Protein AF-A0A183N4E5-F1 (afdb_monomer)

Sequence (88 aa):
MRCLESAEVTYYRGNDLRPSTGIVLKNVEKSMVRILDINELSTHGRHVDQIQFQEPGESVQILVGNSNANEHVLNNTESLSNTMSDTG

Secondary structure (DSSP, 8-state):
----TT-EEEEE-TT-SSEEEEEEEEESSSSEEEEEETTT--EEEEEGGGEEEPPTT----------S--------------------

Organism: NCBI:txid48269

pLDDT: mean 72.7, std 18.78, range [41.66, 93.12]

Solvent-accessible surface area (backbone atoms only — not comparable to full-atom values): 5932 Å² total; per-residue (Å²): 135,88,82,59,72,69,37,54,31,39,30,58,58,84,87,45,89,58,71,42,60,27,34,29,67,39,74,79,49,98,53,33,32,34,29,37,29,72,87,7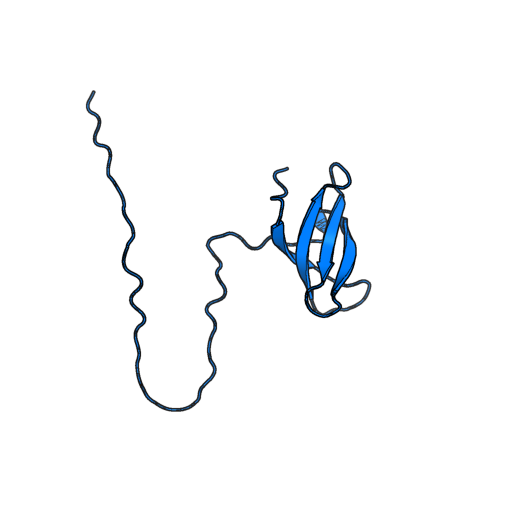6,74,42,78,42,82,44,46,58,90,62,45,46,72,63,56,98,82,66,69,76,76,80,76,76,86,64,96,70,93,75,92,75,87,82,81,77,81,78,86,84,76,78,80,79,82,81,87,135

Foldseek 3Di:
DDPDQFFKKWFDDDPRPDIFIWTFHDDPDPFWTWTQGPVVRDIDIDGNVRMDTDDPVPPPPPPPPDPDDDDDDPDDDDDPPPPPDDDD

Structure (mmCIF, N/CA/C/O backbone):
data_AF-A0A183N4E5-F1
#
_entry.id   AF-A0A183N4E5-F1
#
loop_
_atom_site.group_PDB
_atom_site.id
_atom_site.type_symbol
_atom_site.label_atom_id
_atom_site.label_alt_id
_atom_site.label_comp_id
_atom_site.label_asym_id
_atom_site.label_entity_id
_atom_site.label_seq_id
_atom_site.pdbx_PDB_ins_code
_atom_site.Cartn_x
_atom_site.Cartn_y
_atom_site.Cartn_z
_atom_site.occupancy
_atom_site.B_iso_or_equiv
_atom_site.auth_seq_id
_atom_site.auth_comp_id
_atom_site.auth_asym_id
_atom_site.auth_atom_id
_atom_site.pdbx_PDB_model_num
ATOM 1 N N . MET A 1 1 ? -15.674 -1.841 4.937 1.00 56.56 1 MET A N 1
ATOM 2 C CA . MET A 1 1 ? -14.208 -1.913 5.105 1.00 56.56 1 MET A CA 1
ATOM 3 C C . MET A 1 1 ? -13.761 -0.661 5.832 1.00 56.56 1 MET A C 1
ATOM 5 O O . MET A 1 1 ? -14.167 0.416 5.416 1.00 56.56 1 MET A O 1
ATOM 9 N N . ARG A 1 2 ? -13.018 -0.792 6.936 1.00 58.88 2 ARG A N 1
ATOM 10 C CA . ARG A 1 2 ? -12.474 0.354 7.675 1.00 58.88 2 ARG A CA 1
ATOM 11 C C . ARG A 1 2 ? -11.009 0.512 7.275 1.00 58.88 2 ARG A C 1
ATOM 13 O O . ARG A 1 2 ? -10.149 -0.095 7.895 1.00 58.88 2 ARG A O 1
ATOM 20 N N . CYS A 1 3 ? -10.734 1.249 6.206 1.00 60.78 3 CYS A N 1
ATOM 21 C CA . CYS A 1 3 ? -9.370 1.700 5.949 1.00 60.78 3 CYS A CA 1
ATOM 22 C C . CYS A 1 3 ? -9.179 2.948 6.804 1.00 60.78 3 CYS A C 1
ATOM 24 O O . CYS A 1 3 ? -9.822 3.967 6.561 1.00 60.78 3 CYS A O 1
ATOM 26 N N . LEU A 1 4 ? -8.398 2.815 7.868 1.00 68.69 4 LEU A N 1
ATOM 27 C CA . LEU A 1 4 ? -8.073 3.929 8.744 1.00 68.69 4 LEU A CA 1
ATOM 28 C C . LEU A 1 4 ? -7.207 4.910 7.943 1.00 68.69 4 LEU A C 1
ATOM 30 O O . LEU A 1 4 ? -6.199 4.516 7.353 1.00 68.69 4 LEU A O 1
ATOM 34 N N . GLU A 1 5 ? -7.634 6.169 7.870 1.00 71.94 5 GLU A N 1
ATOM 35 C CA . GLU A 1 5 ? -6.786 7.247 7.369 1.00 71.94 5 GLU A CA 1
ATOM 36 C C . GLU A 1 5 ? -5.563 7.327 8.293 1.00 71.94 5 GLU A C 1
ATOM 38 O O . GLU A 1 5 ? -5.715 7.432 9.507 1.00 71.94 5 GLU A O 1
ATOM 43 N N . SER A 1 6 ? -4.358 7.236 7.728 1.00 83.31 6 SER A N 1
ATOM 44 C CA . SER A 1 6 ? -3.073 7.226 8.447 1.00 83.31 6 SER A CA 1
ATOM 45 C C . SER A 1 6 ? -2.729 5.949 9.236 1.00 83.31 6 SER A C 1
ATOM 47 O O . SER A 1 6 ? -2.159 6.036 10.319 1.00 83.31 6 SER A O 1
ATOM 49 N N . ALA A 1 7 ? -3.020 4.756 8.702 1.00 87.12 7 ALA A N 1
ATOM 50 C CA . ALA A 1 7 ? -2.501 3.493 9.252 1.00 87.12 7 ALA A CA 1
ATOM 51 C C . ALA A 1 7 ? -1.199 3.037 8.577 1.00 87.12 7 ALA A C 1
ATOM 53 O O . ALA A 1 7 ? -1.060 3.152 7.356 1.00 87.12 7 ALA A O 1
ATOM 54 N N . GLU A 1 8 ? -0.279 2.469 9.359 1.00 90.75 8 GLU A N 1
ATOM 55 C CA . GLU A 1 8 ? 0.889 1.762 8.832 1.00 90.75 8 GLU A CA 1
ATOM 56 C C . GLU A 1 8 ? 0.465 0.426 8.207 1.00 90.75 8 GLU A C 1
ATOM 58 O O . GLU A 1 8 ? -0.389 -0.305 8.722 1.00 90.75 8 GLU A O 1
ATOM 63 N N . VAL A 1 9 ? 1.043 0.129 7.049 1.00 90.50 9 VAL A N 1
ATOM 64 C CA . VAL A 1 9 ? 0.752 -1.060 6.256 1.00 90.50 9 VAL A CA 1
ATOM 65 C C . VAL A 1 9 ? 2.030 -1.660 5.706 1.00 90.50 9 VAL A C 1
ATOM 67 O O . VAL A 1 9 ? 2.988 -0.952 5.391 1.00 90.50 9 VAL A O 1
ATOM 70 N N . THR A 1 10 ? 2.011 -2.970 5.509 1.00 92.56 10 THR A N 1
ATOM 71 C CA . THR A 1 10 ? 3.019 -3.679 4.725 1.00 92.56 10 THR A CA 1
ATOM 72 C C . THR A 1 10 ? 2.426 -4.112 3.388 1.00 92.56 10 THR A C 1
ATOM 74 O O . THR A 1 10 ? 1.246 -4.454 3.284 1.00 92.56 10 THR A O 1
ATOM 77 N N . TYR A 1 11 ? 3.222 -4.037 2.324 1.00 91.44 11 TYR A N 1
ATOM 78 C CA . TYR A 1 11 ? 2.781 -4.379 0.972 1.00 91.44 11 TYR A CA 1
ATOM 79 C C . TYR A 1 11 ? 3.957 -4.803 0.093 1.00 91.44 11 TYR A C 1
ATOM 81 O O . TYR A 1 11 ? 5.097 -4.425 0.346 1.00 91.44 11 TYR A O 1
ATOM 89 N N . TYR A 1 12 ? 3.691 -5.554 -0.975 1.00 89.50 12 TYR A N 1
ATOM 90 C CA . TYR A 1 12 ? 4.719 -5.884 -1.964 1.00 89.50 12 TYR A CA 1
ATOM 91 C C . TYR A 1 12 ? 4.807 -4.810 -3.053 1.00 89.50 12 TYR A C 1
ATOM 93 O O . TYR A 1 12 ? 3.805 -4.346 -3.620 1.00 89.50 12 TYR A O 1
ATOM 101 N N . ARG A 1 13 ? 6.035 -4.384 -3.352 1.00 85.19 13 ARG A N 1
ATOM 102 C CA . ARG A 1 13 ? 6.316 -3.354 -4.350 1.00 85.19 13 ARG A CA 1
ATOM 103 C C . ARG A 1 13 ? 6.515 -3.997 -5.720 1.00 85.19 13 ARG A C 1
ATOM 105 O O . ARG A 1 13 ? 7.595 -4.457 -6.056 1.00 85.19 13 ARG A O 1
ATOM 112 N N . GLY A 1 14 ? 5.463 -4.015 -6.538 1.00 82.69 14 GLY A N 1
ATOM 113 C CA . GLY A 1 14 ? 5.548 -4.599 -7.880 1.00 82.69 14 GLY A CA 1
ATOM 114 C C . GLY A 1 14 ? 5.948 -6.075 -7.811 1.00 82.69 14 GLY A C 1
ATOM 115 O O . GLY A 1 14 ? 5.230 -6.865 -7.209 1.00 82.69 14 GLY A O 1
ATOM 116 N N . ASN A 1 15 ? 7.097 -6.419 -8.398 1.00 86.44 15 ASN A N 1
ATOM 117 C CA . ASN A 1 15 ? 7.645 -7.780 -8.386 1.00 86.44 15 ASN A CA 1
ATOM 118 C C . ASN A 1 15 ? 8.663 -8.017 -7.254 1.00 86.44 15 ASN A C 1
ATOM 120 O O . ASN A 1 15 ? 9.289 -9.077 -7.209 1.00 86.44 15 ASN A O 1
ATOM 124 N N . ASP A 1 16 ? 8.868 -7.042 -6.366 1.00 84.62 16 ASP A N 1
ATOM 125 C CA . ASP A 1 16 ? 9.784 -7.180 -5.241 1.00 84.62 16 ASP A CA 1
ATOM 126 C C . ASP A 1 16 ? 9.232 -8.235 -4.271 1.00 84.62 16 ASP A C 1
ATOM 128 O O . ASP A 1 16 ? 8.122 -8.112 -3.758 1.00 84.62 16 ASP A O 1
ATOM 132 N N . LEU A 1 17 ? 10.024 -9.275 -3.990 1.00 86.81 17 LEU A N 1
ATOM 133 C CA . LEU A 1 17 ? 9.676 -10.324 -3.017 1.00 86.81 17 LEU A CA 1
ATOM 134 C C . LEU A 1 17 ? 9.813 -9.861 -1.563 1.00 86.81 17 LEU A C 1
ATOM 136 O O . LEU A 1 17 ? 9.469 -10.594 -0.640 1.00 86.81 17 LEU A O 1
ATOM 140 N N . ARG A 1 18 ? 10.378 -8.674 -1.342 1.00 89.50 18 ARG A N 1
ATOM 141 C CA . ARG A 1 18 ? 10.521 -8.084 -0.014 1.00 89.50 18 ARG A CA 1
ATOM 142 C C . ARG A 1 18 ? 9.330 -7.159 0.235 1.00 89.50 18 ARG A C 1
ATOM 144 O O . ARG A 1 18 ? 9.105 -6.272 -0.588 1.00 89.50 18 ARG A O 1
ATOM 151 N N . PRO A 1 19 ? 8.587 -7.331 1.340 1.00 89.06 19 PRO A N 1
ATOM 152 C CA . PRO A 1 19 ? 7.544 -6.385 1.697 1.00 89.06 19 PRO A CA 1
ATOM 153 C C . PRO A 1 19 ? 8.165 -5.035 2.080 1.00 89.06 19 PRO A C 1
ATOM 155 O O . PRO A 1 19 ? 9.204 -4.977 2.743 1.00 89.06 19 PRO A O 1
ATOM 158 N N . SER A 1 20 ? 7.507 -3.960 1.661 1.00 91.00 20 SER A N 1
ATOM 159 C CA . SER A 1 20 ? 7.792 -2.577 2.035 1.00 91.00 20 SER A CA 1
ATOM 160 C C . SER A 1 20 ? 6.780 -2.091 3.065 1.00 91.00 20 SER A C 1
ATOM 162 O O . SER A 1 20 ? 5.624 -2.518 3.064 1.00 91.00 20 SER A O 1
ATOM 164 N N . THR A 1 21 ? 7.207 -1.152 3.904 1.00 91.88 21 THR A N 1
ATOM 165 C CA . THR A 1 21 ? 6.339 -0.439 4.843 1.00 91.88 21 THR A CA 1
ATOM 166 C C . THR A 1 21 ? 5.859 0.869 4.224 1.00 91.88 21 THR A C 1
ATOM 168 O O . THR A 1 21 ? 6.632 1.598 3.596 1.00 91.88 21 THR A O 1
ATOM 171 N N . GLY A 1 22 ? 4.587 1.189 4.421 1.00 92.50 22 GLY A N 1
ATOM 172 C CA . GLY A 1 22 ? 4.015 2.461 4.015 1.00 92.50 22 GLY A CA 1
ATOM 173 C C . GLY A 1 22 ? 2.902 2.930 4.940 1.00 92.50 22 GLY A C 1
ATOM 174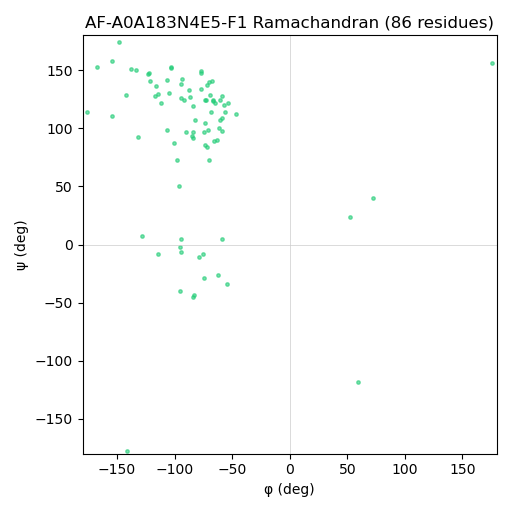 O O . GLY A 1 22 ? 2.485 2.218 5.845 1.00 92.50 22 GLY A O 1
ATOM 175 N N . ILE A 1 23 ? 2.410 4.140 4.693 1.00 92.62 23 ILE A N 1
ATOM 176 C CA . ILE A 1 23 ? 1.315 4.753 5.451 1.00 92.62 23 ILE A CA 1
ATOM 177 C C . ILE A 1 23 ? 0.142 4.988 4.510 1.00 92.62 23 ILE A C 1
ATOM 179 O O . ILE A 1 23 ? 0.291 5.614 3.459 1.00 92.62 23 ILE A O 1
ATOM 183 N N . VAL A 1 24 ? -1.043 4.510 4.879 1.00 91.69 24 VAL A N 1
ATOM 184 C CA . VAL A 1 24 ? -2.274 4.780 4.133 1.00 91.69 24 VAL A CA 1
ATOM 185 C C . VAL A 1 24 ? -2.627 6.253 4.273 1.00 91.69 24 VAL A C 1
ATOM 187 O O . VAL A 1 24 ? -2.982 6.714 5.348 1.00 91.69 24 VAL A O 1
ATOM 190 N N . LEU A 1 25 ? -2.574 6.995 3.170 1.00 89.75 25 LEU A N 1
ATOM 191 C CA . LEU A 1 25 ? -2.930 8.412 3.148 1.00 89.75 25 LEU A CA 1
ATOM 192 C C . LEU A 1 25 ? -4.430 8.625 2.992 1.00 89.75 25 LEU A C 1
ATOM 194 O O . LEU A 1 25 ? -4.998 9.496 3.629 1.00 89.75 25 LEU A O 1
ATOM 198 N N . LYS A 1 26 ? -5.063 7.886 2.076 1.00 88.00 26 LYS A N 1
ATOM 199 C CA . LYS A 1 26 ? -6.503 7.991 1.818 1.00 88.00 26 LYS A CA 1
ATOM 200 C C . LYS A 1 26 ? -7.020 6.849 0.967 1.00 88.00 26 LYS A C 1
ATOM 202 O O . LYS A 1 26 ? -6.323 6.341 0.081 1.00 88.00 26 LYS A O 1
ATOM 207 N N . ASN A 1 27 ? -8.298 6.555 1.145 1.00 88.00 27 ASN A N 1
ATOM 208 C CA . ASN A 1 27 ? -9.077 5.752 0.217 1.00 88.00 27 ASN A CA 1
ATOM 209 C C . ASN A 1 27 ? -9.285 6.526 -1.086 1.00 88.00 27 ASN A C 1
ATOM 211 O O . ASN A 1 27 ? -9.667 7.696 -1.085 1.00 88.00 27 ASN A O 1
ATOM 215 N N . VAL A 1 28 ? -8.971 5.891 -2.212 1.00 82.06 28 VAL A N 1
ATOM 216 C CA . VAL A 1 28 ? -9.248 6.447 -3.546 1.00 82.06 28 VAL A CA 1
ATOM 217 C C . VAL A 1 28 ? -10.568 5.908 -4.067 1.00 82.06 28 VAL A C 1
ATOM 219 O O . VAL A 1 28 ? -11.356 6.656 -4.632 1.00 82.06 28 VAL A O 1
ATOM 222 N N . GLU A 1 29 ? -10.814 4.624 -3.818 1.00 81.06 29 GLU A N 1
ATOM 223 C CA . GLU A 1 29 ? -12.025 3.906 -4.198 1.00 81.06 29 GLU A CA 1
ATOM 224 C C . GLU A 1 29 ? -12.417 2.935 -3.077 1.00 81.06 29 GLU A C 1
ATOM 226 O O . GLU A 1 29 ? -11.743 2.849 -2.047 1.00 81.06 29 GLU A O 1
ATOM 231 N N . LYS A 1 30 ? -13.492 2.162 -3.280 1.00 80.06 30 LYS A N 1
ATOM 232 C CA . LYS A 1 30 ? -13.942 1.140 -2.318 1.00 80.06 30 LYS A CA 1
ATOM 233 C C . LYS A 1 30 ? -12.844 0.138 -1.957 1.00 80.06 30 LYS A C 1
ATOM 235 O O . LYS A 1 30 ? -12.808 -0.311 -0.816 1.00 80.06 30 LYS A O 1
ATOM 240 N N . SER A 1 31 ? -11.968 -0.175 -2.910 1.00 86.38 31 SER A N 1
ATOM 241 C CA . SER A 1 31 ? -10.934 -1.198 -2.749 1.00 86.38 31 SER A CA 1
ATOM 242 C C . SER A 1 31 ? -9.530 -0.710 -3.094 1.00 86.38 31 SER A C 1
ATOM 244 O O . SER A 1 31 ? -8.610 -1.516 -3.106 1.00 86.38 31 SER A O 1
ATOM 246 N N . MET A 1 32 ? -9.342 0.588 -3.357 1.00 91.38 32 MET A N 1
ATOM 247 C CA . MET A 1 32 ? -8.023 1.169 -3.618 1.00 91.38 32 MET A CA 1
ATOM 248 C C . MET A 1 32 ? -7.635 2.175 -2.547 1.00 91.38 32 MET A C 1
ATOM 250 O O . MET A 1 32 ? -8.412 3.067 -2.191 1.00 91.38 32 MET A O 1
ATOM 254 N N . VAL A 1 33 ? -6.384 2.091 -2.113 1.00 91.44 33 VAL A N 1
ATOM 255 C CA . VAL A 1 33 ? -5.770 3.031 -1.178 1.00 91.44 33 VAL A CA 1
ATOM 256 C C . VAL A 1 33 ? -4.522 3.659 -1.786 1.00 91.44 33 VAL A C 1
ATOM 258 O O . VAL A 1 33 ? -3.818 3.038 -2.584 1.00 91.44 33 VAL A O 1
ATOM 261 N N . ARG A 1 34 ? -4.259 4.914 -1.413 1.00 92.75 34 ARG A N 1
ATOM 262 C CA . ARG A 1 34 ? -2.966 5.566 -1.645 1.00 92.75 34 ARG A CA 1
ATOM 263 C C . ARG A 1 34 ? -2.084 5.350 -0.433 1.00 92.75 34 ARG A C 1
ATOM 265 O O . ARG A 1 34 ? -2.479 5.716 0.670 1.00 92.75 34 ARG A O 1
ATOM 272 N N . ILE A 1 35 ? -0.909 4.795 -0.672 1.00 92.81 35 ILE A N 1
ATOM 273 C CA . ILE A 1 35 ? 0.094 4.485 0.338 1.00 92.81 35 ILE A CA 1
ATOM 274 C C . ILE A 1 35 ? 1.305 5.364 0.076 1.00 92.81 35 ILE A C 1
ATOM 276 O O . ILE A 1 35 ? 1.791 5.407 -1.052 1.00 92.81 35 ILE A O 1
ATOM 280 N N . LEU A 1 36 ? 1.781 6.052 1.105 1.00 93.12 36 LEU A N 1
ATOM 281 C CA . LEU A 1 36 ? 3.080 6.705 1.106 1.00 93.12 36 LEU A CA 1
ATOM 282 C C . LEU A 1 36 ? 4.143 5.678 1.492 1.00 93.12 36 LEU A C 1
ATOM 284 O O . LEU A 1 36 ? 4.082 5.124 2.586 1.00 93.12 36 LEU A O 1
ATOM 288 N N . ASP A 1 37 ? 5.097 5.423 0.608 1.00 90.94 37 ASP A N 1
ATOM 289 C CA . ASP A 1 37 ? 6.291 4.652 0.931 1.00 90.94 37 ASP A CA 1
ATOM 290 C C . ASP A 1 37 ? 7.226 5.508 1.790 1.00 90.94 37 ASP A C 1
ATOM 292 O O . ASP A 1 37 ? 7.590 6.619 1.401 1.00 90.94 37 ASP A O 1
ATOM 296 N N . ILE A 1 38 ? 7.594 5.012 2.970 1.00 87.69 38 ILE A N 1
ATOM 297 C CA . ILE A 1 38 ? 8.407 5.774 3.929 1.00 87.69 38 ILE A CA 1
ATOM 298 C C . ILE A 1 38 ? 9.87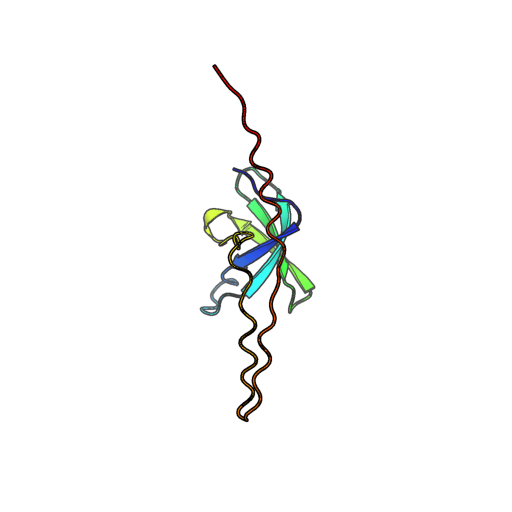1 5.853 3.471 1.00 87.69 38 ILE A C 1
ATOM 300 O O . ILE A 1 38 ? 10.557 6.827 3.771 1.00 87.69 38 ILE A O 1
ATOM 304 N N . ASN A 1 39 ? 10.352 4.857 2.724 1.00 86.81 39 ASN A N 1
ATOM 305 C CA . ASN A 1 39 ? 11.748 4.795 2.296 1.00 86.81 39 ASN A CA 1
ATOM 306 C C . ASN A 1 39 ? 11.983 5.641 1.044 1.00 86.81 39 ASN A C 1
ATOM 308 O O . ASN A 1 39 ? 12.979 6.353 0.948 1.00 86.81 39 ASN A O 1
ATOM 312 N N . GLU A 1 40 ? 11.068 5.557 0.078 1.00 87.19 40 GLU A N 1
ATOM 313 C CA . GLU A 1 40 ? 11.188 6.256 -1.206 1.00 87.19 40 GLU A CA 1
ATOM 314 C C . GLU A 1 40 ? 10.463 7.610 -1.227 1.00 87.19 40 GLU A C 1
ATOM 316 O O . GLU A 1 40 ? 10.565 8.341 -2.213 1.00 87.19 40 GLU A O 1
ATOM 321 N N . LEU A 1 41 ? 9.714 7.948 -0.167 1.00 88.81 41 LEU A N 1
ATOM 322 C CA . LEU A 1 41 ? 8.835 9.126 -0.091 1.00 88.81 41 LEU A CA 1
ATOM 323 C C . LEU A 1 41 ? 7.852 9.235 -1.278 1.00 88.81 41 LEU A C 1
ATOM 325 O O . LEU A 1 41 ? 7.362 10.314 -1.619 1.00 88.81 41 LEU A O 1
ATOM 329 N N . SER A 1 42 ? 7.554 8.111 -1.927 1.00 89.75 42 SER A N 1
ATOM 330 C CA . SER A 1 42 ? 6.728 8.029 -3.128 1.00 89.75 42 SER A CA 1
ATOM 331 C C . SER A 1 42 ? 5.326 7.527 -2.788 1.00 89.75 42 SER A C 1
ATOM 333 O O . SER A 1 42 ? 5.109 6.833 -1.799 1.00 89.75 42 SER A O 1
ATOM 335 N N . THR A 1 43 ? 4.325 7.907 -3.586 1.00 92.00 43 THR A N 1
ATOM 336 C CA . THR A 1 43 ? 2.937 7.475 -3.360 1.00 92.00 43 THR A CA 1
ATOM 337 C C . THR A 1 43 ? 2.531 6.400 -4.357 1.00 92.00 43 THR A C 1
ATOM 339 O O . THR A 1 43 ? 2.647 6.588 -5.567 1.00 92.00 43 THR A O 1
ATOM 342 N N . HIS A 1 44 ? 1.962 5.310 -3.853 1.00 90.19 44 HIS A N 1
ATOM 343 C CA . HIS A 1 44 ? 1.517 4.167 -4.638 1.00 90.19 44 HIS A C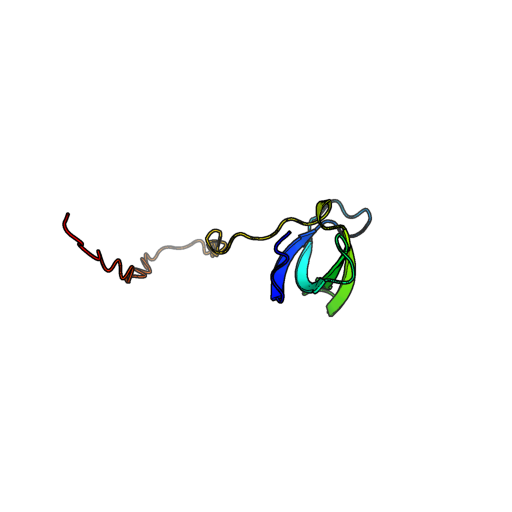A 1
ATOM 344 C C . HIS A 1 44 ? 0.025 3.900 -4.450 1.00 90.19 44 HIS A C 1
ATOM 346 O O . HIS A 1 44 ? -0.504 3.983 -3.345 1.00 90.19 44 HIS A O 1
ATOM 352 N N . GLY A 1 45 ? -0.659 3.535 -5.535 1.00 90.50 45 GLY A N 1
ATOM 353 C CA . GLY A 1 45 ? -1.999 2.955 -5.467 1.00 90.50 45 GLY A CA 1
ATOM 354 C C . GLY A 1 45 ? -1.910 1.443 -5.274 1.00 90.50 45 GLY A C 1
ATOM 355 O O . GLY A 1 45 ? -1.228 0.774 -6.055 1.00 90.50 45 GLY A O 1
ATOM 356 N N . ARG A 1 46 ? -2.584 0.900 -4.259 1.00 90.88 46 ARG A N 1
ATOM 357 C CA . ARG A 1 46 ? -2.687 -0.551 -4.035 1.00 90.88 46 ARG A CA 1
ATOM 358 C C . ARG A 1 46 ? -4.117 -0.958 -3.743 1.00 90.88 46 ARG A C 1
ATOM 360 O O . ARG A 1 46 ? -4.899 -0.166 -3.211 1.00 90.88 46 ARG A O 1
ATOM 367 N N . HIS A 1 47 ? -4.444 -2.186 -4.126 1.00 91.50 47 HIS A N 1
ATOM 368 C CA . HIS A 1 47 ? -5.723 -2.771 -3.768 1.00 91.50 47 HIS A CA 1
ATOM 369 C C . HIS A 1 47 ? -5.685 -3.229 -2.302 1.00 91.50 47 HIS A C 1
ATOM 371 O O . HIS A 1 47 ? -4.631 -3.603 -1.791 1.00 91.50 47 HIS A O 1
ATOM 377 N N . VAL A 1 48 ? -6.820 -3.158 -1.609 1.00 89.06 48 VAL A N 1
ATOM 378 C CA . VAL A 1 48 ? -6.912 -3.449 -0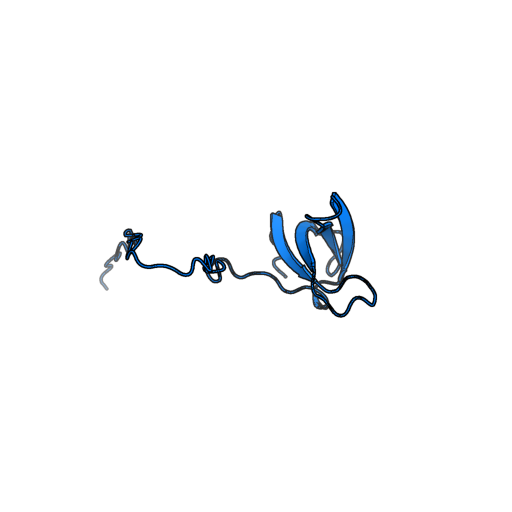.166 1.00 89.06 48 VAL A CA 1
ATOM 379 C C . VAL A 1 48 ? -6.537 -4.901 0.162 1.00 89.06 48 VAL A C 1
ATOM 381 O O . VAL A 1 48 ? -6.054 -5.163 1.254 1.00 89.06 48 VAL A O 1
ATOM 384 N N . ASP A 1 49 ? -6.704 -5.834 -0.777 1.00 89.94 49 ASP A N 1
ATOM 385 C CA . ASP A 1 49 ? -6.295 -7.242 -0.619 1.00 89.94 49 ASP A CA 1
ATOM 386 C C . ASP A 1 49 ? -4.785 -7.489 -0.820 1.00 89.94 49 ASP A C 1
ATOM 388 O O . ASP A 1 49 ? -4.299 -8.571 -0.507 1.00 89.94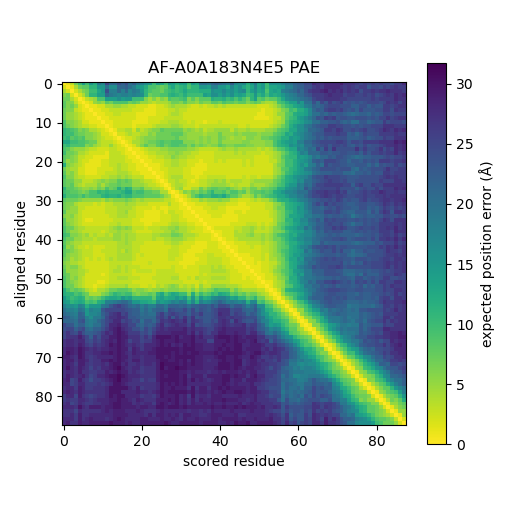 49 ASP A O 1
ATOM 392 N N . GLN A 1 50 ? -4.039 -6.502 -1.328 1.00 90.56 50 GLN A N 1
ATOM 393 C CA . GLN A 1 50 ? -2.589 -6.579 -1.554 1.00 90.56 50 GLN A CA 1
ATOM 394 C C . GLN A 1 50 ? -1.781 -5.998 -0.393 1.00 90.56 50 GLN A C 1
ATOM 396 O O . GLN A 1 50 ? -0.549 -5.974 -0.453 1.00 90.56 50 GLN A O 1
ATOM 401 N N . ILE A 1 51 ? -2.460 -5.473 0.625 1.00 90.00 51 ILE A N 1
ATOM 402 C CA . ILE A 1 51 ? -1.836 -4.822 1.769 1.00 90.00 51 ILE A CA 1
ATOM 403 C C . ILE A 1 51 ? -2.258 -5.499 3.061 1.00 90.00 51 ILE A C 1
ATOM 405 O O . ILE A 1 51 ? -3.388 -5.961 3.206 1.00 90.00 51 ILE A O 1
ATOM 409 N N . GLN A 1 52 ? -1.344 -5.511 4.018 1.00 90.31 52 GLN A N 1
ATOM 410 C CA . GLN A 1 52 ? -1.605 -5.976 5.364 1.00 90.31 52 GLN A CA 1
ATOM 411 C C . GLN A 1 52 ? -1.549 -4.778 6.306 1.00 90.31 52 GLN A C 1
ATOM 413 O O . GLN A 1 52 ? -0.555 -4.053 6.362 1.00 90.31 52 GLN A O 1
ATOM 418 N N . PHE A 1 53 ? -2.652 -4.542 7.011 1.00 86.50 53 PHE A N 1
ATOM 419 C CA . PHE A 1 53 ? -2.723 -3.515 8.042 1.00 86.50 53 PHE A CA 1
ATOM 420 C C . PHE A 1 53 ? -2.031 -4.020 9.296 1.00 86.50 53 PHE A C 1
ATOM 422 O O . PHE A 1 53 ? -2.278 -5.150 9.714 1.00 86.50 53 PHE A O 1
ATOM 429 N N . GLN A 1 54 ? -1.196 -3.177 9.895 1.00 81.06 54 GLN A N 1
ATOM 430 C CA . GLN A 1 54 ? -0.701 -3.450 11.234 1.00 81.06 54 GLN A CA 1
ATOM 431 C C . GLN A 1 54 ? -1.840 -3.219 12.226 1.00 81.06 54 GLN A C 1
ATOM 433 O O . GLN A 1 54 ? -2.461 -2.150 12.239 1.00 81.06 54 GLN A O 1
ATOM 438 N N . GLU A 1 55 ? -2.158 -4.230 13.033 1.00 71.44 55 GLU A N 1
ATOM 439 C CA . GLU A 1 55 ? -3.133 -4.045 14.098 1.00 71.44 55 GLU A CA 1
ATOM 440 C C . GLU A 1 55 ? -2.529 -3.147 15.191 1.00 71.44 55 GLU A C 1
ATOM 442 O O . GLU A 1 55 ? -1.370 -3.343 15.561 1.00 71.44 55 GLU A O 1
ATOM 447 N N . PRO A 1 56 ? -3.294 -2.207 15.780 1.00 63.00 56 PRO A N 1
ATOM 448 C CA . PRO A 1 56 ? -2.818 -1.325 16.854 1.00 63.00 56 PRO A CA 1
ATOM 449 C C . PRO A 1 56 ? -2.313 -2.014 18.143 1.00 63.00 56 PRO A C 1
ATOM 451 O O . PRO A 1 56 ? -2.010 -1.321 19.110 1.00 63.00 56 PRO A O 1
ATOM 454 N N . GLY A 1 57 ? -2.233 -3.347 18.193 1.00 57.84 57 GLY A N 1
ATOM 455 C CA . GLY A 1 57 ? -1.645 -4.129 19.288 1.00 57.84 57 GLY A CA 1
ATOM 456 C C . GLY A 1 57 ? -0.378 -4.906 18.906 1.00 57.84 57 GLY A C 1
ATOM 457 O O . GLY A 1 57 ? 0.296 -5.428 19.789 1.00 57.84 57 GLY A O 1
ATOM 458 N N . GLU A 1 58 ? -0.018 -4.953 17.621 1.00 53.59 58 GLU A N 1
ATOM 459 C CA . GLU A 1 58 ? 1.246 -5.510 17.126 1.00 53.5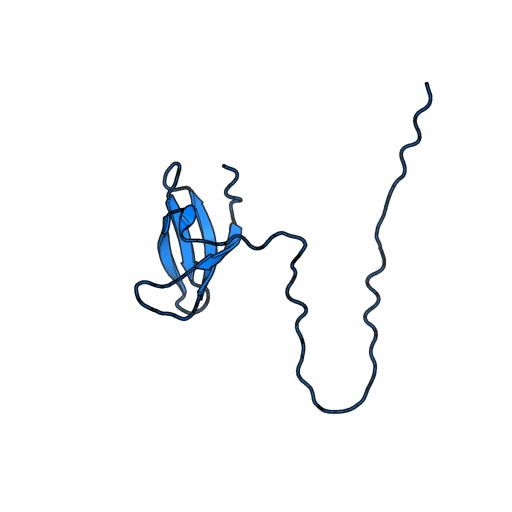9 58 GLU A CA 1
ATOM 460 C C . GLU A 1 58 ? 2.257 -4.376 16.933 1.00 53.59 58 GLU A C 1
ATOM 462 O O . GLU A 1 58 ? 2.876 -4.219 15.883 1.00 53.59 58 GLU A O 1
ATOM 467 N N . SER A 1 59 ? 2.432 -3.538 17.957 1.00 52.88 59 SER A N 1
ATOM 468 C CA . SER A 1 59 ? 3.617 -2.690 18.015 1.00 52.88 59 SER A CA 1
ATOM 469 C C . SER A 1 59 ? 4.825 -3.618 17.944 1.00 52.88 59 SER A C 1
ATOM 471 O O . SER A 1 59 ? 5.028 -4.433 18.851 1.00 52.88 59 SER A O 1
ATOM 473 N N . VAL A 1 60 ? 5.587 -3.524 16.853 1.00 50.44 60 VAL A N 1
ATOM 474 C CA . VAL A 1 60 ? 6.865 -4.212 16.681 1.00 50.44 60 VAL A CA 1
ATOM 475 C C . VAL A 1 60 ? 7.652 -3.981 17.961 1.00 50.44 60 VAL A C 1
ATOM 477 O O . VAL A 1 60 ? 8.028 -2.849 18.270 1.00 50.44 60 VAL A O 1
ATOM 480 N N . GLN A 1 61 ? 7.871 -5.043 18.739 1.00 45.81 61 GLN A N 1
ATOM 481 C CA . GLN A 1 61 ? 8.883 -4.987 19.777 1.00 45.81 61 GLN A CA 1
ATOM 482 C C . GLN A 1 61 ? 10.169 -4.671 19.031 1.00 45.81 61 GLN A C 1
ATOM 484 O O . GLN A 1 61 ? 10.652 -5.491 18.248 1.00 45.81 61 GLN A O 1
ATOM 489 N N . ILE A 1 62 ? 10.670 -3.449 19.193 1.00 47.62 62 ILE A N 1
ATOM 490 C CA . ILE A 1 62 ? 11.967 -3.054 18.670 1.00 47.62 62 ILE A CA 1
ATOM 491 C C . ILE A 1 62 ? 12.965 -3.942 19.416 1.00 47.62 62 ILE A C 1
ATOM 493 O O . ILE A 1 62 ? 13.404 -3.608 20.514 1.00 47.62 62 ILE A O 1
ATOM 497 N N . LEU A 1 63 ? 13.268 -5.122 18.868 1.00 50.06 63 LEU A N 1
ATOM 498 C CA . LEU A 1 63 ? 14.323 -5.980 19.376 1.00 50.06 63 LEU A CA 1
ATOM 499 C C . LEU A 1 63 ? 15.628 -5.292 18.992 1.00 50.06 63 LEU A C 1
ATOM 501 O O . LEU A 1 63 ? 16.215 -5.552 17.942 1.00 50.06 63 LEU A O 1
ATOM 505 N N . VAL A 1 64 ? 16.035 -4.345 19.832 1.00 45.56 64 VAL A N 1
ATOM 506 C CA . VAL A 1 64 ? 17.363 -3.749 19.811 1.00 45.56 64 VAL A CA 1
ATOM 507 C C . VAL A 1 64 ? 18.346 -4.897 20.024 1.00 45.56 64 VAL A C 1
ATOM 509 O O . VAL A 1 64 ? 18.552 -5.374 21.138 1.00 45.56 64 VAL A O 1
ATOM 512 N N . GLY A 1 65 ? 18.898 -5.399 18.921 1.00 44.59 65 GLY A N 1
ATOM 513 C CA . GLY A 1 65 ? 19.957 -6.395 18.906 1.00 44.59 65 GLY A CA 1
ATOM 514 C C . GLY A 1 65 ? 21.259 -5.779 19.397 1.00 44.59 65 GLY A C 1
ATOM 515 O O . GLY A 1 65 ? 22.171 -5.555 18.609 1.00 44.59 65 GLY A O 1
ATOM 516 N N . ASN A 1 66 ? 21.351 -5.522 20.699 1.00 41.66 66 ASN A N 1
ATOM 517 C CA . ASN A 1 66 ? 22.592 -5.124 21.336 1.00 41.66 66 ASN A CA 1
ATOM 518 C C . ASN A 1 66 ? 23.101 -6.316 22.142 1.00 41.66 66 ASN A C 1
ATOM 520 O O . ASN A 1 66 ? 22.670 -6.582 23.260 1.00 41.66 66 ASN A O 1
ATOM 524 N N . SER A 1 67 ? 24.042 -7.052 21.551 1.00 51.28 67 SER A N 1
ATOM 525 C CA . SER A 1 67 ? 24.897 -7.974 22.291 1.00 51.28 67 SER A CA 1
ATOM 526 C C . SER A 1 67 ? 25.791 -7.171 23.242 1.00 51.28 67 SER A C 1
ATOM 528 O O . SER A 1 67 ? 26.887 -6.767 22.860 1.00 51.28 67 SER A O 1
ATOM 530 N N . ASN A 1 68 ? 25.323 -6.907 24.459 1.00 49.28 68 ASN A N 1
ATOM 531 C CA . ASN A 1 68 ? 26.032 -7.134 25.724 1.00 49.28 68 ASN A CA 1
ATOM 532 C C . ASN A 1 68 ? 25.199 -6.604 26.906 1.00 49.28 68 ASN A C 1
ATOM 534 O O . ASN A 1 68 ? 24.288 -5.804 26.741 1.00 49.28 68 ASN A O 1
ATOM 538 N N . ALA A 1 69 ? 25.481 -7.177 28.070 1.00 51.88 69 ALA A N 1
ATOM 539 C CA . ALA A 1 69 ? 24.635 -7.271 29.248 1.00 51.88 69 ALA A CA 1
ATOM 540 C C . ALA A 1 69 ? 24.287 -5.948 29.939 1.00 51.88 69 ALA A C 1
ATOM 542 O O . ALA A 1 69 ? 25.172 -5.299 30.492 1.00 51.88 69 ALA A O 1
ATOM 543 N N . ASN A 1 70 ? 22.987 -5.662 30.049 1.00 49.09 70 ASN A N 1
ATOM 544 C CA . ASN A 1 70 ? 22.375 -4.939 31.166 1.00 49.09 70 ASN A CA 1
ATOM 545 C C . ASN A 1 70 ? 20.850 -4.890 30.991 1.00 49.09 70 ASN A C 1
ATOM 547 O O . ASN A 1 70 ? 20.306 -4.301 30.062 1.00 49.09 70 ASN A O 1
ATOM 551 N N . GLU A 1 71 ? 20.165 -5.560 31.907 1.00 52.78 71 GLU A N 1
ATOM 552 C CA . GLU A 1 71 ? 18.718 -5.566 32.062 1.00 52.78 71 GLU A CA 1
ATOM 553 C C . GLU A 1 71 ? 18.159 -4.147 32.263 1.00 52.78 71 GLU A C 1
ATOM 555 O O .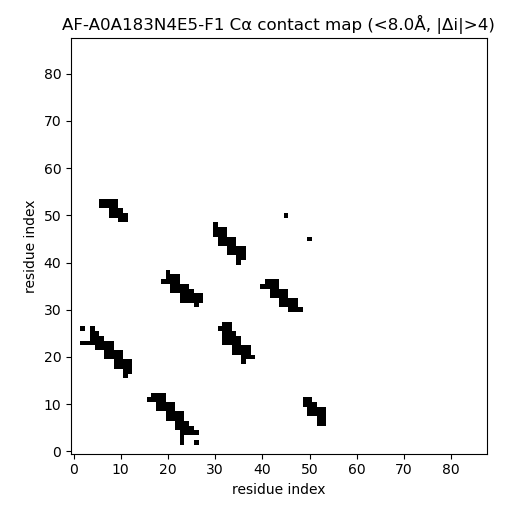 GLU A 1 71 ? 18.473 -3.465 33.236 1.00 52.78 71 GLU A O 1
ATOM 560 N N . HIS A 1 72 ? 17.282 -3.697 31.368 1.00 51.50 72 HIS A N 1
ATOM 561 C CA . HIS A 1 72 ? 16.345 -2.631 31.702 1.00 51.50 72 HIS A CA 1
ATOM 562 C C . HIS A 1 72 ? 14.948 -3.047 31.262 1.00 51.50 72 HIS A C 1
ATOM 564 O O . HIS A 1 72 ? 14.535 -2.869 30.117 1.00 51.50 72 HIS A O 1
ATOM 570 N N . VAL A 1 73 ? 14.237 -3.650 32.211 1.00 53.69 73 VAL A N 1
ATOM 571 C CA . VAL A 1 73 ? 12.809 -3.936 32.132 1.00 53.69 73 VAL A CA 1
ATOM 572 C C . VAL A 1 73 ? 12.083 -2.596 31.991 1.00 53.69 73 VAL A C 1
ATOM 574 O O . VAL A 1 73 ? 12.034 -1.807 32.934 1.00 53.69 73 VAL A O 1
ATOM 577 N N . LEU A 1 74 ? 11.561 -2.296 30.801 1.00 53.59 74 LEU A N 1
ATOM 578 C CA . LEU A 1 74 ? 10.704 -1.131 30.618 1.00 53.59 74 LEU A CA 1
ATOM 579 C C . LEU A 1 74 ? 9.274 -1.531 30.993 1.00 53.59 74 LEU A C 1
ATOM 581 O O . LEU A 1 74 ? 8.529 -2.078 30.187 1.00 53.59 74 LEU A O 1
ATOM 585 N N . ASN A 1 75 ? 8.923 -1.292 32.254 1.00 46.84 75 ASN A N 1
ATOM 586 C 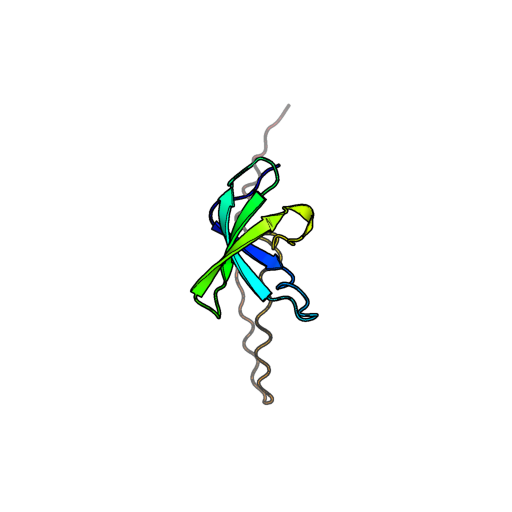CA . ASN A 1 75 ? 7.567 -1.456 32.763 1.00 46.84 75 ASN A CA 1
ATOM 587 C C . ASN A 1 75 ? 6.710 -0.299 32.235 1.00 46.84 75 ASN A C 1
ATOM 589 O O . ASN A 1 75 ? 6.810 0.820 32.734 1.00 46.84 75 ASN A O 1
ATOM 593 N N . ASN A 1 76 ? 5.853 -0.548 31.254 1.00 50.16 76 ASN A N 1
ATOM 594 C CA . ASN A 1 76 ? 4.742 0.334 30.915 1.00 50.16 76 ASN A CA 1
ATOM 595 C C . ASN A 1 76 ? 3.447 -0.188 31.559 1.00 50.16 76 ASN A C 1
ATOM 597 O O . ASN A 1 76 ? 2.550 -0.710 30.907 1.00 50.16 76 ASN A O 1
ATOM 601 N N . THR A 1 77 ? 3.377 -0.011 32.882 1.00 51.97 77 THR A N 1
ATOM 602 C CA . THR A 1 77 ? 2.152 0.363 33.612 1.00 51.97 77 THR A CA 1
ATOM 603 C C . THR A 1 77 ? 1.622 1.638 32.927 1.00 51.97 77 THR A C 1
ATOM 605 O O . THR A 1 77 ? 2.399 2.561 32.727 1.00 51.97 77 THR A O 1
ATOM 608 N N . GLU A 1 78 ? 0.408 1.733 32.386 1.00 45.53 78 GLU A N 1
ATOM 609 C CA . GLU A 1 78 ? -0.880 1.745 33.080 1.00 45.53 78 GLU A CA 1
ATOM 610 C C . GLU A 1 78 ? -1.996 1.227 32.149 1.00 45.53 78 GLU A C 1
ATOM 612 O O . GLU A 1 78 ? -2.425 1.903 31.216 1.00 45.53 78 GLU A O 1
ATOM 617 N N . SER A 1 79 ? -2.530 0.038 32.436 1.00 45.31 79 SER A N 1
ATOM 618 C CA . SER A 1 79 ? -3.869 -0.340 31.977 1.00 45.31 79 SER A CA 1
ATOM 619 C C . SER A 1 79 ? -4.873 0.219 32.983 1.00 45.31 79 SER A C 1
ATOM 621 O O . SER A 1 79 ? -5.130 -0.405 34.013 1.00 45.31 79 SER A O 1
ATOM 623 N N . LEU A 1 80 ? -5.453 1.388 32.705 1.00 48.22 80 LEU A N 1
ATOM 624 C CA . LEU A 1 80 ? -6.658 1.832 33.407 1.00 48.22 80 LEU A CA 1
ATOM 625 C C . LEU A 1 80 ? -7.856 1.021 32.899 1.00 48.22 80 LEU A C 1
ATOM 627 O O . LEU A 1 80 ? -8.585 1.440 32.003 1.00 48.22 80 LEU A O 1
ATOM 631 N N . SER A 1 81 ? -8.072 -0.156 33.484 1.00 46.41 81 SER A N 1
ATOM 632 C CA . SER A 1 81 ? -9.354 -0.851 33.393 1.00 46.41 81 SER A CA 1
ATOM 633 C C . SER A 1 81 ? -10.283 -0.296 34.471 1.00 46.41 81 SER A C 1
ATOM 635 O O . SER A 1 81 ? -10.295 -0.780 35.602 1.00 46.41 81 SER A O 1
ATOM 637 N N . ASN A 1 82 ? -11.068 0.727 34.134 1.00 51.25 82 ASN A N 1
ATOM 638 C CA . ASN A 1 82 ? -12.237 1.072 34.935 1.00 51.25 82 ASN A CA 1
ATOM 639 C C . ASN A 1 82 ? -13.290 -0.024 34.720 1.00 51.25 82 ASN A C 1
ATOM 641 O O . ASN A 1 82 ? -14.005 -0.023 33.719 1.00 51.25 82 ASN A O 1
ATOM 645 N N . THR A 1 83 ? -13.379 -0.973 35.651 1.00 48.59 83 THR A N 1
ATOM 646 C CA . THR A 1 83 ? -14.571 -1.809 35.831 1.00 48.59 83 THR A CA 1
ATOM 647 C C . THR A 1 83 ? -15.735 -0.895 36.196 1.00 48.59 83 THR A C 1
ATOM 649 O O . THR A 1 83 ? -15.862 -0.464 37.341 1.00 48.59 83 THR A O 1
ATOM 652 N N . MET A 1 84 ? -16.576 -0.574 35.215 1.00 48.41 84 MET A N 1
ATOM 653 C CA . MET A 1 84 ? -17.921 -0.083 35.481 1.00 48.41 84 MET A CA 1
ATOM 654 C C . MET A 1 84 ? -18.744 -1.289 35.929 1.00 48.41 84 MET A C 1
ATOM 656 O O . MET A 1 84 ? -19.184 -2.101 35.119 1.00 48.41 84 MET A O 1
ATOM 660 N N . SER A 1 85 ? -18.864 -1.443 37.244 1.00 55.88 85 SER A N 1
ATOM 661 C CA . SER A 1 85 ? -19.941 -2.213 37.849 1.00 55.88 85 SER A CA 1
ATOM 662 C C . SER A 1 85 ? -21.258 -1.582 37.415 1.00 55.88 85 SER A C 1
ATOM 664 O O . SER A 1 85 ? -21.428 -0.382 37.622 1.00 55.88 85 SER A O 1
ATOM 666 N N . ASP A 1 86 ? -22.190 -2.365 36.877 1.00 53.25 86 ASP A N 1
ATOM 667 C CA . ASP A 1 86 ? -23.592 -1.987 36.997 1.00 53.25 86 ASP A CA 1
ATOM 668 C C . ASP A 1 86 ? -24.486 -3.208 37.218 1.00 53.25 86 ASP A C 1
ATOM 670 O O . ASP A 1 86 ? -24.385 -4.242 36.557 1.00 53.25 86 ASP A O 1
ATOM 674 N N . THR A 1 87 ? -25.286 -3.066 38.264 1.00 57.12 87 THR A N 1
ATOM 675 C CA . THR A 1 87 ? -26.221 -4.010 38.871 1.00 57.12 87 THR A CA 1
ATOM 676 C C . THR A 1 87 ? -27.513 -4.156 38.072 1.00 57.12 87 THR A C 1
ATOM 678 O O . THR A 1 87 ? -28.011 -3.182 37.510 1.00 57.12 87 THR A O 1
ATOM 681 N N . GLY A 1 88 ? -28.111 -5.348 38.141 1.00 44.53 88 GLY A N 1
ATOM 682 C CA . GLY A 1 88 ? -29.505 -5.620 37.788 1.00 44.53 88 GLY A CA 1
ATOM 683 C C . GLY A 1 88 ? -29.932 -6.990 38.281 1.00 44.53 88 GLY A C 1
ATOM 684 O O . GLY A 1 88 ? -29.642 -7.964 37.557 1.00 44.53 88 GLY A O 1
#

Radius of gyration: 18.78 Å; Cα contacts (8 Å, |Δi|>4): 109; chains: 1; bounding box: 56×19×47 Å

Mean predicted aligned error: 15.17 Å

Nearest PDB structures (foldseek):
  2eqk-assembly1_A  TM=8.527E-01  e=3.038E-02  Homo sapiens
  5m9n-assembly2_B  TM=8.299E-01  e=8.394E-02  Homo sapiens
  5m9n-assembly1_A  TM=8.270E-01  e=1.720E-01  Homo sapiens
  6kco-assembly1_A  TM=7.791E-01  e=8.911E-02  Drosophila melanogaster
  3fdr-assembly1_A  TM=8.099E-01  e=2.319E-01  Homo sapiens